Protein AF-H2Z5R1-F1 (afdb_monomer)

pLDDT: mean 71.29, std 16.5, range [39.94, 93.06]

Mean predicted aligned error: 12.19 Å

Foldseek 3Di:
DDFAAEAEAFQEPADPDGPDDDDPDDVVVVCVVVVLVSVQLRVLQCVQPVPDPHTHYWYWYWYDDPFKTKIKTAHPSPADDPVCVVCLQPQQAAPDDQPDDDPPPPDDPCVSSPSPDSRHHDNDFIWMWMWGHDPPPGIDIDIDTD

Nearest PDB structures (foldseek):
  6lin-assembly1_B  TM=9.282E-01  e=5.304E-10  Homo sapiens
  5j71-assembly1_A-2  TM=9.594E-01  e=1.641E-08  Homo sapiens
  2e0a-assembly1_A  TM=9.037E-01  e=3.570E-09  Homo sapiens
  2zkj-assembly2_B-2  TM=9.112E-01  e=4.054E-09  Homo sapiens
  2zkj-assembly2_A  TM=6.636E-01  e=7.767E-10  Homo sapiens

InterPro domains:
  IPR036890 Histidine kinase/HSP90-like ATPase superfamily [G3DSA:3.30.565.10] (2-131)
  IPR036890 Histidine kinase/HSP90-like ATPase superfamily [SSF55874] (16-83)
  IPR039028 PDK/BCKDK protein kinase [PTHR11947] (3-117)

Radius of gyration: 17.59 Å; Cα contacts (8 Å, |Δi|>4): 242; chains: 1; bounding box: 32×41×51 Å

Structure (mmCIF, N/CA/C/O backbone):
data_AF-H2Z5R1-F1
#
_entry.id   AF-H2Z5R1-F1
#
loop_
_atom_site.group_PDB
_atom_site.id
_atom_site.type_symbol
_atom_site.label_atom_id
_atom_site.label_alt_id
_atom_site.label_comp_id
_atom_site.label_asym_id
_atom_site.label_entity_id
_atom_site.label_seq_id
_atom_site.pdbx_PDB_ins_code
_atom_site.Cartn_x
_atom_site.Cartn_y
_atom_site.Cartn_z
_atom_site.occupancy
_atom_site.B_iso_or_equiv
_atom_site.auth_seq_id
_atom_site.auth_comp_id
_atom_site.auth_asym_id
_atom_site.auth_atom_id
_atom_site.pdbx_PDB_model_num
ATOM 1 N N . MET A 1 1 ? -5.806 -7.615 -22.532 1.00 55.09 1 MET A N 1
ATOM 2 C CA . MET A 1 1 ? -5.118 -7.590 -21.228 1.00 55.09 1 MET A CA 1
ATOM 3 C C . MET A 1 1 ? -6.166 -7.397 -20.152 1.00 55.09 1 MET A C 1
ATOM 5 O O . MET A 1 1 ? -6.978 -6.489 -20.288 1.00 55.09 1 MET A O 1
ATOM 9 N N . GLY A 1 2 ? -6.234 -8.311 -19.184 1.00 71.00 2 GLY A N 1
ATOM 10 C CA . GLY A 1 2 ? -7.108 -8.168 -18.016 1.00 71.00 2 GLY A CA 1
ATOM 11 C C . GLY A 1 2 ? -6.494 -7.217 -16.986 1.00 71.00 2 GLY A C 1
ATOM 12 O O . GLY A 1 2 ? -5.308 -6.915 -17.065 1.00 71.00 2 GLY A O 1
ATOM 13 N N . ALA A 1 3 ? -7.296 -6.733 -16.039 1.00 80.12 3 ALA A N 1
ATOM 14 C CA . ALA A 1 3 ? -6.779 -6.037 -14.860 1.00 80.12 3 ALA A CA 1
ATOM 15 C C . ALA A 1 3 ? -6.135 -7.052 -13.890 1.00 80.12 3 ALA A C 1
ATOM 17 O O . ALA A 1 3 ? -6.581 -8.203 -13.862 1.00 80.12 3 ALA A O 1
ATOM 18 N N . PRO A 1 4 ? -5.126 -6.658 -13.089 1.00 86.38 4 PRO A N 1
ATOM 19 C CA . PRO A 1 4 ? -4.545 -7.548 -12.088 1.00 86.38 4 PRO A CA 1
ATOM 20 C C . PRO A 1 4 ? -5.594 -7.933 -11.040 1.00 86.38 4 PRO A C 1
ATOM 22 O O . PRO A 1 4 ? -6.407 -7.107 -10.613 1.00 86.38 4 PRO A O 1
ATOM 25 N N . GLU A 1 5 ? -5.574 -9.194 -10.612 1.00 90.81 5 GLU A N 1
ATOM 26 C CA . GLU A 1 5 ? -6.454 -9.660 -9.541 1.00 90.81 5 GLU A CA 1
ATOM 27 C C . GLU A 1 5 ? -6.097 -8.998 -8.202 1.00 90.81 5 GLU A C 1
ATOM 29 O O . GLU A 1 5 ? -4.940 -8.660 -7.943 1.00 90.81 5 GLU A O 1
ATOM 34 N N . VAL A 1 6 ? -7.090 -8.849 -7.323 1.00 91.56 6 VAL A N 1
ATOM 35 C CA . VAL A 1 6 ? -6.912 -8.266 -5.987 1.00 91.56 6 VAL A CA 1
ATOM 36 C C . VAL A 1 6 ? -7.098 -9.346 -4.927 1.00 91.56 6 VAL A C 1
ATOM 38 O O . VAL A 1 6 ? -8.115 -10.035 -4.905 1.00 91.56 6 VAL A O 1
ATOM 41 N N . ASN A 1 7 ? -6.124 -9.471 -4.029 1.00 93.06 7 ASN A N 1
ATOM 42 C CA . ASN A 1 7 ? -6.175 -10.363 -2.878 1.00 93.06 7 ASN A CA 1
ATOM 43 C C . ASN A 1 7 ? -6.324 -9.542 -1.593 1.00 93.06 7 ASN A C 1
ATOM 45 O O . ASN A 1 7 ? -5.520 -8.646 -1.340 1.00 93.06 7 ASN A O 1
ATOM 49 N N . VAL A 1 8 ? -7.345 -9.837 -0.788 1.00 91.94 8 VAL A N 1
ATOM 50 C CA . VAL A 1 8 ? -7.658 -9.079 0.429 1.00 91.94 8 VAL A CA 1
ATOM 51 C C . VAL A 1 8 ? -7.420 -9.943 1.661 1.00 91.94 8 VAL A C 1
ATOM 53 O O . VAL A 1 8 ? -8.033 -10.991 1.844 1.00 91.94 8 VAL A O 1
ATOM 56 N N . HIS A 1 9 ? -6.553 -9.451 2.535 1.00 91.06 9 HIS A N 1
ATOM 57 C CA . HIS A 1 9 ? -6.235 -10.014 3.834 1.00 91.06 9 HIS A CA 1
ATOM 58 C C . HIS A 1 9 ? -6.817 -9.113 4.919 1.00 91.06 9 HIS A C 1
ATOM 60 O O . HIS A 1 9 ? -6.510 -7.923 4.977 1.00 91.06 9 HIS A O 1
ATOM 66 N N . VAL A 1 10 ? -7.644 -9.674 5.794 1.00 90.75 10 VAL A N 1
ATOM 67 C CA . VAL A 1 10 ? -8.255 -8.943 6.908 1.00 90.75 10 VAL A CA 1
ATOM 68 C C . VAL A 1 10 ? -7.700 -9.495 8.213 1.00 90.75 10 VAL A C 1
ATOM 70 O O . VAL A 1 10 ? -7.608 -10.709 8.378 1.00 90.75 10 VAL A O 1
ATOM 73 N N . HIS A 1 11 ? -7.291 -8.604 9.112 1.00 88.31 11 HIS A N 1
ATOM 74 C CA . HIS A 1 11 ? -6.766 -8.957 10.424 1.00 88.31 11 HIS A CA 1
ATOM 75 C C . HIS A 1 11 ? -7.327 -8.014 11.490 1.00 88.31 11 HIS A C 1
ATOM 77 O O . HIS A 1 11 ? -6.898 -6.866 11.624 1.00 88.31 11 HIS A O 1
ATOM 83 N N . ASN A 1 12 ? -8.298 -8.493 12.261 1.00 85.19 12 ASN A N 1
ATOM 84 C CA . ASN A 1 12 ? -8.861 -7.749 13.381 1.00 85.19 12 ASN A CA 1
ATOM 85 C C . ASN A 1 12 ? -8.207 -8.218 14.687 1.00 85.19 12 ASN A C 1
ATOM 87 O O . ASN A 1 12 ? -8.311 -9.385 15.045 1.00 85.19 12 ASN A O 1
ATOM 91 N N . VAL A 1 13 ? -7.496 -7.313 15.360 1.00 81.38 13 VAL A N 1
ATOM 92 C CA . VAL A 1 13 ? -6.837 -7.565 16.653 1.00 81.38 13 VAL A CA 1
ATOM 93 C C . VAL A 1 13 ? -7.752 -7.183 17.817 1.00 81.38 13 VAL A C 1
ATOM 95 O O . VAL A 1 13 ? -7.692 -7.805 18.871 1.00 81.38 13 VAL A O 1
ATOM 98 N N . SER A 1 14 ? -8.587 -6.160 17.623 1.00 72.38 14 SER A N 1
ATOM 99 C CA . SER A 1 14 ? -9.423 -5.569 18.676 1.00 72.38 14 SER A CA 1
ATOM 100 C C . SER A 1 14 ? -10.697 -6.363 18.974 1.00 72.38 14 SER A C 1
ATOM 102 O O . SER A 1 14 ? -11.130 -6.434 20.121 1.00 72.38 14 SER A O 1
ATOM 104 N N . ASP A 1 15 ? -11.304 -6.971 17.951 1.00 67.75 15 ASP A N 1
ATOM 105 C CA . ASP A 1 15 ? -12.501 -7.794 18.106 1.00 67.75 15 ASP A CA 1
ATOM 106 C C . ASP A 1 15 ? -12.123 -9.261 17.872 1.00 67.75 15 ASP A C 1
ATOM 108 O O . ASP A 1 15 ? -11.419 -9.570 16.915 1.00 67.75 15 ASP A O 1
ATOM 112 N N . ASN A 1 16 ? -12.670 -10.191 18.662 1.00 66.88 16 ASN A N 1
ATOM 113 C CA . ASN A 1 16 ? -12.537 -11.651 18.460 1.00 66.88 16 ASN A CA 1
ATOM 114 C C . ASN A 1 16 ? -13.144 -12.162 17.127 1.00 66.88 16 ASN A C 1
ATOM 116 O O . ASN A 1 16 ? -13.343 -13.364 16.948 1.00 66.88 16 ASN A O 1
ATOM 120 N N . ASN A 1 17 ? -13.498 -11.265 16.204 1.00 69.38 17 ASN A N 1
ATOM 121 C CA . ASN A 1 17 ? -14.020 -11.581 14.888 1.00 69.38 17 ASN A CA 1
ATOM 122 C C . ASN A 1 17 ? -12.973 -11.231 13.825 1.00 69.38 17 ASN A C 1
ATOM 124 O O . ASN A 1 17 ? -12.862 -10.090 13.385 1.00 69.38 17 ASN A O 1
ATOM 128 N N . GLU A 1 18 ? -12.218 -12.239 13.397 1.00 67.69 18 GLU A N 1
ATOM 129 C CA . GLU A 1 18 ? -11.094 -12.081 12.468 1.00 67.69 18 GLU A CA 1
ATOM 130 C C . GLU A 1 18 ? -11.513 -11.627 11.058 1.00 67.69 18 GLU A C 1
ATOM 132 O O . GLU A 1 18 ? -10.684 -11.124 10.301 1.00 67.69 18 GLU A O 1
ATOM 137 N N . LYS A 1 19 ? -12.786 -11.808 10.676 1.00 72.12 19 LYS A N 1
ATOM 138 C CA . LYS A 1 19 ? -13.230 -11.700 9.274 1.00 72.12 19 LYS A CA 1
ATOM 139 C C . LYS A 1 19 ? -13.800 -10.343 8.876 1.00 72.12 19 LYS A C 1
ATOM 141 O O . LYS A 1 19 ? -13.932 -10.088 7.682 1.00 72.12 19 LYS A O 1
ATOM 146 N N . GLU A 1 20 ? -14.145 -9.487 9.833 1.00 79.44 20 GLU A N 1
ATOM 147 C CA . GLU A 1 20 ? -14.823 -8.223 9.546 1.00 79.44 20 GLU A CA 1
ATOM 148 C C . GLU A 1 20 ? -14.203 -7.065 10.329 1.00 79.44 20 GLU A C 1
ATOM 150 O O . GLU A 1 20 ? -13.914 -7.167 11.523 1.00 79.44 20 GLU A O 1
ATOM 155 N N . VAL A 1 21 ? -13.995 -5.947 9.631 1.00 84.38 21 VAL A N 1
ATOM 156 C CA . VAL A 1 21 ? -13.448 -4.708 10.183 1.00 84.38 21 VAL A CA 1
ATOM 157 C C . VAL A 1 21 ? -14.475 -3.606 9.974 1.00 84.38 21 VAL A C 1
ATOM 159 O O . VAL A 1 21 ? -14.772 -3.224 8.846 1.00 84.38 21 VAL A O 1
ATOM 162 N N . SER A 1 22 ? -15.000 -3.085 11.082 1.00 82.94 22 SER A N 1
ATOM 163 C 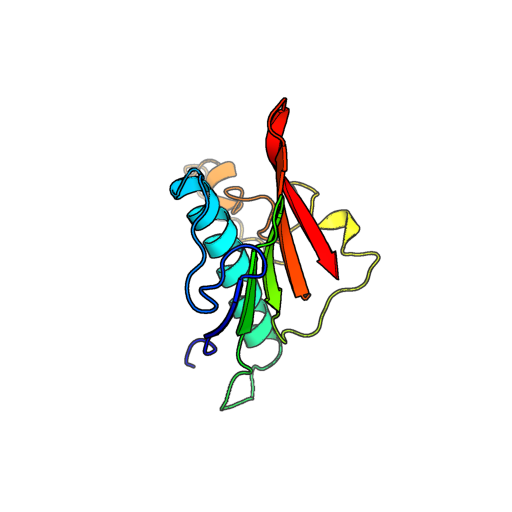CA . SER A 1 22 ? -15.895 -1.930 11.098 1.00 82.94 22 SER A CA 1
ATOM 164 C C . SER A 1 22 ? -15.210 -0.748 11.772 1.00 82.94 22 SER A C 1
ATOM 166 O O . SER A 1 22 ? -14.621 -0.892 12.851 1.00 82.94 22 SER A O 1
ATOM 168 N N . ILE A 1 23 ?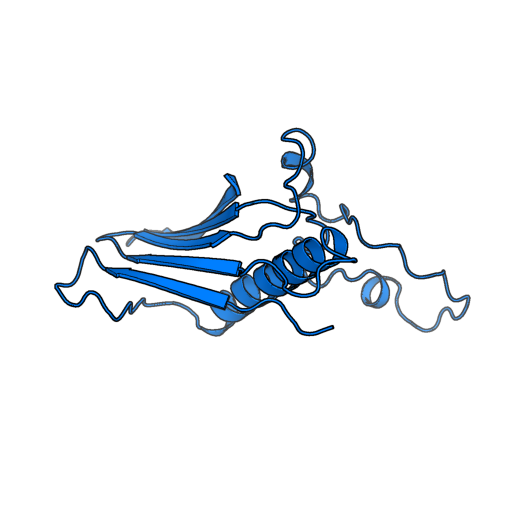 -15.288 0.411 11.114 1.00 82.31 23 ILE A N 1
ATOM 169 C CA . ILE A 1 23 ? -14.742 1.687 11.572 1.00 82.31 23 ILE A CA 1
ATOM 170 C C . ILE A 1 23 ? -15.766 2.807 11.371 1.00 82.31 23 ILE A C 1
ATOM 172 O O . ILE A 1 23 ? -16.523 2.810 10.401 1.00 82.31 23 ILE A O 1
ATOM 176 N N . ILE A 1 24 ? -15.767 3.790 12.271 1.00 85.25 24 ILE A N 1
ATOM 177 C CA . ILE A 1 24 ? -16.575 5.004 12.114 1.00 85.25 24 ILE A CA 1
ATOM 178 C C . ILE A 1 24 ? -15.795 5.959 11.212 1.00 85.25 24 ILE A C 1
ATOM 180 O O . ILE A 1 24 ? -14.813 6.558 11.638 1.00 85.25 24 ILE A O 1
ATOM 184 N N . TYR A 1 25 ? -16.205 6.096 9.956 1.00 85.06 25 TYR A N 1
ATOM 185 C CA . TYR A 1 25 ? -15.534 6.984 9.010 1.00 85.06 25 TYR A CA 1
ATOM 186 C C . TYR A 1 25 ? -16.502 7.495 7.945 1.00 85.06 25 TYR A C 1
ATOM 188 O O . TYR A 1 25 ? -17.568 6.918 7.744 1.00 85.06 25 TYR A O 1
ATOM 196 N N . VAL A 1 26 ? -16.133 8.572 7.248 1.00 87.62 26 VAL A N 1
ATOM 197 C CA . VAL A 1 26 ? -16.909 9.086 6.112 1.00 87.62 26 VAL A CA 1
ATOM 198 C C . VAL A 1 26 ? -16.668 8.174 4.901 1.00 87.62 26 VAL A C 1
ATOM 200 O O . VAL A 1 26 ? -15.562 8.197 4.350 1.00 87.62 26 VAL A O 1
ATOM 203 N N . PRO A 1 27 ? -17.666 7.399 4.426 1.00 87.75 27 PRO A N 1
ATOM 204 C CA . PRO A 1 27 ? -17.435 6.384 3.392 1.00 87.75 27 PRO A CA 1
ATOM 205 C C . PRO A 1 27 ? -16.906 6.971 2.079 1.00 87.75 27 PRO A C 1
ATOM 207 O O . PRO A 1 27 ? -16.044 6.380 1.434 1.00 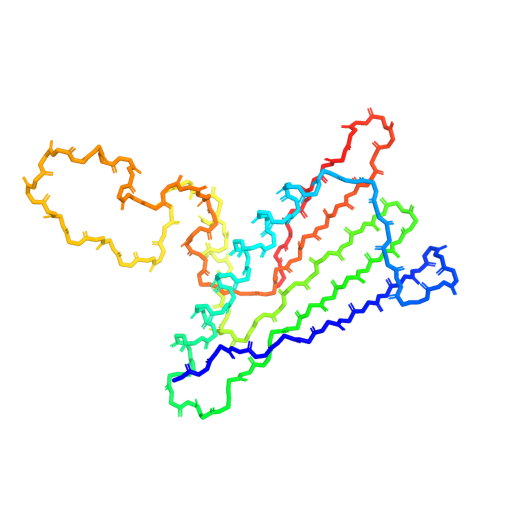87.75 27 PRO A O 1
ATOM 210 N N . SER A 1 28 ? -17.369 8.174 1.717 1.00 86.19 28 SER A N 1
ATOM 211 C CA . SER A 1 28 ? -16.942 8.866 0.495 1.00 86.19 28 SER A CA 1
ATOM 212 C C . SER A 1 28 ? -15.444 9.176 0.479 1.00 86.19 28 SER A C 1
ATOM 214 O O . SER A 1 28 ? -14.813 9.064 -0.569 1.00 86.19 28 SER A O 1
ATOM 216 N N . HIS A 1 29 ? -14.866 9.564 1.621 1.00 86.12 29 HIS A N 1
ATOM 217 C CA . HIS A 1 29 ? -13.443 9.903 1.703 1.00 86.12 29 HIS A CA 1
ATOM 218 C C . HIS A 1 29 ? -12.583 8.650 1.544 1.00 86.12 29 HIS A C 1
ATOM 220 O O . HIS A 1 29 ? -11.640 8.642 0.757 1.00 86.12 29 HIS A O 1
ATOM 226 N N . LEU A 1 30 ? -12.952 7.572 2.241 1.00 86.19 30 LEU A N 1
ATOM 227 C CA . LEU A 1 30 ? -12.235 6.303 2.160 1.00 86.19 30 LEU A CA 1
ATOM 228 C C . LEU A 1 30 ? -12.283 5.729 0.744 1.00 86.19 30 LEU A C 1
ATOM 230 O O . LEU A 1 30 ? -11.254 5.320 0.212 1.00 86.19 30 LEU A O 1
ATOM 234 N N . HIS A 1 31 ? -13.462 5.752 0.119 1.00 86.12 31 HIS A N 1
ATOM 235 C CA . HIS A 1 31 ? -13.628 5.289 -1.251 1.00 86.12 31 HIS A CA 1
ATOM 236 C C . HIS A 1 31 ? -12.727 6.060 -2.218 1.00 86.12 31 HIS A C 1
ATOM 238 O O . HIS A 1 31 ? -12.040 5.438 -3.020 1.00 86.12 31 HIS A O 1
ATOM 244 N N . HIS A 1 32 ? -12.687 7.393 -2.127 1.00 84.56 32 HIS A N 1
ATOM 245 C CA . HIS A 1 32 ? -11.853 8.204 -3.012 1.00 84.56 32 HIS A CA 1
ATOM 246 C C . HIS A 1 32 ? -10.360 7.891 -2.838 1.00 84.56 32 HIS A C 1
ATOM 248 O O . HIS A 1 32 ? -9.674 7.636 -3.824 1.00 84.56 32 HIS A O 1
ATOM 254 N N . ILE A 1 33 ? -9.873 7.808 -1.595 1.00 85.75 33 ILE A N 1
ATOM 255 C CA . ILE A 1 33 ? -8.471 7.467 -1.306 1.00 85.75 33 ILE A CA 1
ATOM 256 C C . ILE A 1 33 ? -8.124 6.082 -1.867 1.00 85.75 33 ILE A C 1
ATOM 258 O O . ILE A 1 33 ? -7.140 5.935 -2.589 1.00 85.75 33 ILE A O 1
ATOM 262 N N . CYS A 1 34 ? -8.935 5.063 -1.569 1.00 88.19 34 CYS A N 1
ATOM 263 C CA . CYS A 1 34 ? -8.692 3.708 -2.056 1.00 88.19 34 CYS A CA 1
ATOM 264 C C . CYS A 1 34 ? -8.752 3.636 -3.585 1.00 88.19 34 CYS A C 1
ATOM 266 O O . CYS A 1 34 ? -7.897 3.001 -4.194 1.00 88.19 34 CYS A O 1
ATOM 268 N N . PHE A 1 35 ? -9.723 4.300 -4.210 1.00 87.25 35 PHE A N 1
ATOM 269 C CA . PHE A 1 35 ? -9.890 4.305 -5.660 1.00 87.25 35 PHE A CA 1
ATOM 270 C C . PHE A 1 35 ? -8.673 4.894 -6.381 1.00 87.25 35 PHE A C 1
ATOM 272 O O . PHE A 1 35 ? -8.161 4.284 -7.320 1.00 87.25 35 PHE A O 1
ATOM 279 N N . GLU A 1 36 ? -8.163 6.036 -5.915 1.00 84.69 36 GLU A N 1
ATOM 280 C CA . GLU A 1 36 ? -6.963 6.653 -6.486 1.00 84.69 36 GLU A CA 1
ATOM 281 C C . GLU A 1 36 ? -5.724 5.760 -6.319 1.00 84.69 36 GLU A C 1
ATOM 283 O O . GLU A 1 36 ? -4.978 5.547 -7.277 1.00 84.69 36 GLU A O 1
ATOM 288 N N . LEU A 1 37 ? -5.541 5.155 -5.139 1.00 86.06 37 LEU A N 1
ATOM 289 C CA . LEU A 1 37 ? -4.429 4.231 -4.896 1.00 86.06 37 LEU A CA 1
ATOM 290 C C . LEU A 1 37 ? -4.511 2.976 -5.776 1.00 86.06 37 LEU A C 1
ATOM 292 O O . LEU A 1 37 ? -3.493 2.556 -6.324 1.00 86.06 37 LEU A O 1
ATOM 296 N N . PHE A 1 38 ? -5.703 2.400 -5.970 1.00 89.81 38 PHE A N 1
ATOM 297 C CA . PHE A 1 38 ? -5.877 1.239 -6.846 1.00 89.81 38 PHE A CA 1
ATOM 298 C C . PHE A 1 38 ? -5.604 1.566 -8.313 1.00 89.81 38 PHE A C 1
ATOM 300 O O . PHE A 1 38 ? -4.927 0.783 -8.976 1.00 89.81 38 PHE A O 1
ATOM 307 N N . LYS A 1 39 ? -6.062 2.720 -8.823 1.00 86.81 39 LYS A N 1
ATOM 308 C CA . LYS A 1 39 ? -5.736 3.150 -10.195 1.00 86.81 39 LYS A CA 1
ATOM 309 C C . LYS A 1 39 ? -4.226 3.212 -10.412 1.00 86.81 39 LYS A C 1
ATOM 311 O O . LYS A 1 39 ? -3.729 2.694 -11.411 1.00 86.81 39 LYS A O 1
ATOM 316 N N . ASN A 1 40 ? -3.506 3.809 -9.464 1.00 84.25 40 ASN A N 1
ATOM 317 C CA . ASN A 1 40 ? -2.054 3.928 -9.528 1.00 84.25 40 ASN A CA 1
ATOM 318 C C . ASN A 1 40 ? -1.366 2.560 -9.471 1.00 84.25 40 ASN A C 1
ATOM 320 O O . ASN A 1 40 ? -0.551 2.255 -10.338 1.00 84.25 40 ASN A O 1
ATOM 324 N N . ALA A 1 41 ? -1.741 1.715 -8.507 1.00 86.50 41 ALA A N 1
ATOM 325 C CA . ALA A 1 41 ? -1.210 0.362 -8.340 1.00 86.50 41 ALA A CA 1
ATOM 326 C C . ALA A 1 41 ? -1.408 -0.510 -9.594 1.00 86.50 41 ALA A C 1
ATOM 328 O O . ALA A 1 41 ? -0.479 -1.177 -10.056 1.00 86.50 41 ALA A O 1
ATOM 329 N N . MET A 1 42 ? -2.610 -0.481 -10.179 1.00 88.19 42 MET A N 1
ATOM 330 C CA . MET A 1 42 ? -2.928 -1.229 -11.398 1.00 88.19 42 MET A CA 1
ATOM 331 C C . MET A 1 42 ? -2.121 -0.724 -12.588 1.00 88.19 42 MET A C 1
ATOM 333 O O . MET A 1 42 ? -1.509 -1.526 -13.291 1.00 88.19 42 MET A O 1
ATOM 337 N N . ARG A 1 43 ? -2.089 0.598 -12.799 1.00 85.88 43 ARG A N 1
ATOM 338 C CA . ARG A 1 43 ? -1.317 1.214 -13.884 1.00 85.88 43 ARG A CA 1
ATOM 339 C C . ARG A 1 43 ? 0.148 0.806 -13.802 1.00 85.88 43 ARG A C 1
ATOM 341 O O . ARG A 1 43 ? 0.705 0.337 -14.786 1.00 85.88 43 ARG A O 1
ATOM 348 N N . ALA A 1 44 ? 0.740 0.936 -12.622 1.00 83.75 44 ALA A N 1
ATOM 349 C CA . ALA A 1 44 ? 2.153 0.678 -12.432 1.00 83.75 44 ALA A CA 1
ATOM 350 C C . ALA A 1 44 ? 2.496 -0.820 -12.561 1.00 83.75 44 ALA A C 1
ATOM 352 O O . ALA A 1 44 ? 3.535 -1.176 -13.106 1.00 83.75 44 ALA A O 1
ATOM 353 N N . THR A 1 45 ? 1.587 -1.710 -12.150 1.00 87.00 45 THR A N 1
ATOM 354 C CA . THR A 1 45 ? 1.734 -3.156 -12.378 1.00 87.00 45 THR A CA 1
ATOM 355 C C . THR A 1 45 ? 1.709 -3.507 -13.868 1.00 87.00 45 THR A C 1
ATOM 357 O O . THR A 1 45 ? 2.559 -4.272 -14.322 1.00 87.00 45 THR A O 1
ATOM 360 N N . MET A 1 46 ? 0.768 -2.934 -14.626 1.00 86.50 46 MET A N 1
ATOM 361 C CA . MET A 1 46 ? 0.621 -3.186 -16.065 1.00 86.50 46 MET A CA 1
ATOM 362 C C . MET A 1 46 ? 1.762 -2.590 -16.896 1.00 86.50 46 MET A C 1
ATOM 364 O O . MET A 1 46 ? 2.199 -3.215 -17.855 1.00 86.50 46 MET A O 1
ATOM 368 N N . GLU A 1 47 ? 2.252 -1.396 -16.546 1.00 86.00 47 GLU A N 1
ATOM 369 C CA . GLU A 1 47 ? 3.378 -0.761 -17.248 1.00 86.00 47 GLU A CA 1
ATOM 370 C C . GLU A 1 47 ? 4.685 -1.555 -17.077 1.00 86.00 47 GLU A C 1
ATOM 372 O O . GLU A 1 47 ? 5.509 -1.582 -17.989 1.00 86.00 47 GLU A O 1
ATOM 377 N N . THR A 1 48 ? 4.859 -2.229 -15.938 1.00 85.38 48 THR A N 1
ATOM 378 C CA . THR A 1 48 ? 6.078 -2.991 -15.623 1.00 85.38 48 THR A CA 1
ATOM 379 C C . THR A 1 48 ? 6.054 -4.429 -16.129 1.00 85.38 48 THR A C 1
ATOM 381 O O . THR A 1 48 ? 7.116 -4.988 -16.395 1.00 85.38 48 THR A O 1
ATOM 384 N N . HIS A 1 49 ? 4.868 -5.010 -16.325 1.00 85.50 49 HIS A N 1
ATOM 385 C CA . HIS A 1 49 ? 4.698 -6.372 -16.844 1.00 85.50 49 HIS A CA 1
ATOM 386 C C . HIS A 1 49 ? 3.928 -6.361 -18.178 1.00 85.50 49 HIS A C 1
ATOM 388 O O . HIS A 1 49 ? 2.825 -6.905 -18.252 1.00 85.50 49 HIS A O 1
ATOM 394 N N . PRO A 1 50 ? 4.461 -5.723 -19.242 1.00 81.19 50 PRO A N 1
ATOM 395 C CA . PRO A 1 50 ? 3.756 -5.605 -20.519 1.00 81.19 50 PRO A CA 1
ATOM 396 C C . PRO A 1 50 ? 3.666 -6.934 -21.283 1.00 81.19 50 PRO A C 1
ATOM 398 O O . PRO A 1 50 ? 2.729 -7.128 -22.053 1.00 81.19 50 PRO A O 1
ATOM 401 N N . ASP A 1 51 ? 4.621 -7.841 -21.070 1.00 82.75 51 ASP A N 1
ATOM 402 C CA . ASP A 1 51 ? 4.731 -9.108 -21.805 1.00 82.75 51 ASP A CA 1
ATOM 403 C C . ASP A 1 51 ? 4.206 -10.317 -21.010 1.00 82.75 51 ASP A C 1
ATOM 405 O O . ASP A 1 51 ? 4.119 -11.424 -21.548 1.00 82.75 51 ASP A O 1
ATOM 409 N N . ASP A 1 52 ? 3.827 -10.118 -19.744 1.00 81.00 52 ASP A N 1
ATOM 410 C CA . ASP A 1 52 ? 3.324 -11.198 -18.901 1.00 81.00 52 ASP A CA 1
ATOM 411 C C . ASP A 1 52 ? 1.856 -11.497 -19.212 1.00 81.00 52 ASP A C 1
ATOM 413 O O . ASP A 1 52 ? 0.994 -10.617 -19.266 1.00 81.00 52 ASP A O 1
ATOM 417 N N . ILE A 1 53 ? 1.565 -12.784 -19.392 1.00 79.31 53 ILE A N 1
ATOM 418 C CA . ILE A 1 53 ? 0.203 -13.282 -19.618 1.00 79.31 53 ILE A CA 1
ATOM 419 C C . ILE A 1 53 ? -0.609 -13.211 -18.316 1.00 79.31 53 ILE A C 1
ATOM 421 O O . ILE A 1 53 ? -1.789 -12.855 -18.348 1.00 79.31 53 ILE A O 1
ATOM 425 N N . ASP A 1 54 ? 0.044 -13.495 -17.186 1.00 84.31 54 ASP A N 1
ATOM 426 C CA . ASP A 1 54 ? -0.536 -13.458 -15.846 1.00 84.31 54 ASP A CA 1
ATOM 427 C C . ASP A 1 54 ? 0.067 -12.300 -15.047 1.00 84.31 54 ASP A C 1
ATOM 429 O O . ASP A 1 54 ? 1.219 -12.348 -14.617 1.00 84.31 54 ASP A O 1
ATOM 433 N N . LEU A 1 55 ? -0.729 -11.253 -14.827 1.00 87.06 55 LEU A N 1
ATOM 434 C CA . LEU A 1 55 ? -0.301 -10.098 -14.041 1.00 87.06 55 LEU A CA 1
ATOM 435 C C . LEU A 1 55 ? -0.187 -10.456 -12.550 1.00 87.06 55 LEU A C 1
ATOM 437 O O . LEU A 1 55 ? -1.063 -11.145 -12.009 1.00 87.06 55 LEU A O 1
ATOM 441 N N . PRO A 1 56 ? 0.832 -9.939 -11.840 1.00 89.44 56 PRO A N 1
ATOM 442 C CA . PRO A 1 56 ? 0.949 -10.150 -10.406 1.00 89.44 56 PRO A CA 1
ATOM 443 C C . PRO A 1 56 ? -0.224 -9.496 -9.666 1.00 89.44 56 PRO A C 1
ATOM 445 O O . PRO A 1 56 ? -0.671 -8.393 -9.991 1.00 89.44 56 PRO A O 1
ATOM 448 N N . LYS A 1 57 ? -0.733 -10.198 -8.650 1.00 91.38 57 LYS A N 1
ATOM 449 C CA . LYS A 1 57 ? -1.903 -9.759 -7.881 1.00 91.38 57 LYS A CA 1
ATOM 450 C C . LYS A 1 57 ? -1.556 -8.586 -6.970 1.00 91.38 57 LYS A C 1
ATOM 452 O O . LYS A 1 57 ? -0.500 -8.575 -6.337 1.00 91.38 57 LYS A O 1
ATOM 457 N N . ILE A 1 58 ? -2.490 -7.650 -6.835 1.00 91.44 58 ILE A N 1
ATOM 458 C CA . ILE A 1 58 ? -2.399 -6.563 -5.859 1.00 91.44 58 ILE A CA 1
ATOM 459 C C . ILE A 1 58 ? -2.863 -7.103 -4.510 1.00 91.44 58 ILE A C 1
ATOM 461 O O . ILE A 1 58 ? -3.983 -7.598 -4.378 1.00 91.44 58 ILE A O 1
ATOM 465 N N . ASN A 1 59 ? -2.009 -6.999 -3.498 1.00 92.31 59 ASN A N 1
ATOM 466 C CA . ASN A 1 59 ? -2.311 -7.487 -2.159 1.00 92.31 59 ASN A CA 1
ATOM 467 C C . ASN A 1 59 ? -2.771 -6.333 -1.273 1.00 92.31 59 ASN A C 1
ATOM 469 O O . ASN A 1 59 ? -2.123 -5.290 -1.203 1.00 92.31 59 ASN A O 1
ATOM 473 N N . VAL A 1 60 ? -3.880 -6.527 -0.570 1.00 92.75 60 VAL A N 1
ATOM 474 C CA . VAL A 1 60 ? -4.474 -5.536 0.324 1.00 92.75 60 VAL A CA 1
ATOM 475 C C . VAL A 1 60 ? -4.530 -6.129 1.720 1.00 92.75 60 VAL A C 1
ATOM 477 O O . VAL A 1 60 ? -5.068 -7.215 1.896 1.00 92.75 60 VAL A O 1
ATOM 480 N N . TRP A 1 61 ? -4.009 -5.427 2.721 1.00 91.31 61 TRP A N 1
ATOM 481 C CA . TRP A 1 61 ? -4.118 -5.816 4.123 1.00 91.31 61 TRP A CA 1
ATOM 482 C C . TRP A 1 61 ? -4.908 -4.766 4.876 1.00 91.31 61 TRP A C 1
ATOM 484 O O . TRP A 1 61 ? -4.531 -3.596 4.888 1.00 91.31 61 TRP A O 1
ATOM 494 N N . ILE A 1 62 ? -5.984 -5.197 5.514 1.00 91.44 62 ILE A N 1
ATOM 495 C CA . ILE A 1 62 ? -6.824 -4.366 6.364 1.00 91.44 62 ILE A CA 1
ATOM 496 C C . ILE A 1 62 ? -6.615 -4.854 7.788 1.00 91.44 62 ILE A C 1
ATOM 498 O O . ILE A 1 62 ? -7.064 -5.943 8.148 1.00 91.44 62 ILE A O 1
ATOM 502 N N . THR A 1 63 ? -5.922 -4.052 8.588 1.00 89.69 63 THR A N 1
ATOM 503 C CA . THR A 1 63 ? -5.622 -4.371 9.981 1.00 89.69 63 THR A CA 1
ATOM 504 C C . THR A 1 63 ? -6.325 -3.391 10.901 1.00 89.69 63 THR A C 1
ATOM 506 O O . THR A 1 63 ? -6.129 -2.183 10.778 1.00 89.69 63 THR A O 1
ATOM 509 N N . LYS A 1 64 ? -7.105 -3.903 11.853 1.00 87.75 64 LYS A N 1
ATOM 510 C CA . LYS A 1 64 ? -7.731 -3.104 12.913 1.00 87.75 64 LYS A CA 1
ATOM 511 C C . LYS A 1 64 ? -7.087 -3.439 14.254 1.00 87.75 64 LYS A C 1
ATOM 513 O O . LYS A 1 64 ? -7.100 -4.597 14.665 1.00 87.75 64 LYS A O 1
ATOM 518 N N . GLY A 1 65 ? -6.514 -2.437 14.908 1.00 85.69 65 GLY A N 1
ATOM 519 C CA . GLY A 1 65 ? -6.116 -2.472 16.313 1.00 85.69 65 GLY A CA 1
ATOM 520 C C . GLY A 1 65 ? -7.085 -1.673 17.183 1.00 85.69 65 GLY A C 1
ATOM 521 O O . GLY A 1 65 ? -8.106 -1.182 16.705 1.00 85.69 65 GLY A O 1
ATOM 522 N N . ASP A 1 66 ? -6.745 -1.509 18.460 1.00 82.56 66 ASP A N 1
ATOM 523 C CA . ASP A 1 66 ? -7.633 -0.864 19.438 1.00 82.56 66 ASP A CA 1
ATOM 524 C C . ASP A 1 66 ? -7.875 0.624 19.146 1.00 82.56 66 ASP A C 1
ATOM 526 O O . ASP A 1 66 ? -8.976 1.134 19.352 1.00 82.56 66 ASP A O 1
ATOM 530 N N . SER A 1 67 ? -6.852 1.328 18.654 1.00 82.31 67 SER A N 1
ATOM 531 C CA . SER A 1 67 ? -6.917 2.761 18.335 1.00 82.31 67 SER A CA 1
ATOM 532 C C . SER A 1 67 ? -6.700 3.080 16.859 1.00 82.31 67 SER A C 1
ATOM 534 O O . SER A 1 67 ? -6.985 4.192 16.422 1.00 82.31 67 SER A O 1
ATOM 536 N N . ASP A 1 68 ? -6.176 2.135 16.081 1.00 84.00 68 ASP A N 1
ATOM 537 C CA . ASP A 1 68 ? -5.657 2.402 14.743 1.00 84.00 68 ASP A CA 1
ATOM 538 C C . ASP A 1 68 ? -6.248 1.403 13.740 1.00 84.00 68 ASP A C 1
ATOM 540 O O . ASP A 1 68 ? -6.396 0.217 14.029 1.00 84.00 68 ASP A O 1
ATOM 544 N N . CYS A 1 69 ? -6.563 1.876 12.536 1.00 86.50 69 CYS A N 1
ATOM 545 C CA . CYS A 1 69 ? -6.960 1.045 11.405 1.00 86.50 69 CYS A CA 1
ATOM 546 C C . CYS A 1 69 ? -6.026 1.322 10.227 1.00 86.50 69 CYS A C 1
ATOM 548 O O . CYS A 1 69 ? -5.976 2.439 9.715 1.00 86.50 69 CYS A O 1
ATOM 550 N N . SER A 1 70 ? -5.306 0.306 9.766 1.00 87.56 70 SER A N 1
ATOM 551 C CA . SER A 1 70 ? -4.353 0.417 8.662 1.00 87.56 70 SER A CA 1
ATOM 552 C C . SER A 1 70 ? -4.841 -0.352 7.443 1.00 87.56 70 SER A C 1
ATOM 554 O O . SER A 1 70 ? -5.215 -1.517 7.537 1.00 87.56 70 SER A O 1
ATOM 556 N N . ILE A 1 71 ? -4.795 0.298 6.284 1.00 89.88 71 ILE A N 1
ATOM 557 C CA . ILE A 1 71 ? -5.057 -0.285 4.972 1.00 89.88 71 ILE A CA 1
ATOM 558 C C . ILE A 1 71 ? -3.757 -0.209 4.181 1.00 89.88 71 ILE A C 1
ATOM 560 O O . ILE A 1 71 ? -3.308 0.868 3.794 1.00 89.88 71 ILE A O 1
ATOM 564 N N . LYS A 1 72 ? -3.141 -1.362 3.945 1.00 89.81 72 LYS A N 1
ATOM 565 C CA . LYS A 1 72 ? -1.939 -1.500 3.128 1.00 89.81 72 LYS A CA 1
ATOM 566 C C . LYS A 1 72 ? -2.311 -2.050 1.759 1.00 89.81 72 LYS A C 1
ATOM 568 O O . LYS A 1 72 ? -2.976 -3.071 1.700 1.00 89.81 72 LYS A O 1
ATOM 573 N N . ILE A 1 73 ? -1.861 -1.421 0.684 1.00 89.88 73 ILE A N 1
ATOM 574 C CA . ILE A 1 73 ? -2.018 -1.856 -0.704 1.00 89.88 73 ILE A CA 1
ATOM 575 C C . ILE A 1 73 ? -0.608 -2.055 -1.264 1.00 89.88 73 ILE A C 1
ATOM 577 O O . ILE A 1 73 ? 0.166 -1.108 -1.335 1.00 89.88 73 ILE A O 1
ATOM 581 N N . SER A 1 74 ? -0.249 -3.281 -1.629 1.00 89.94 74 SER A N 1
ATOM 582 C CA . SER A 1 74 ? 1.038 -3.614 -2.243 1.00 89.94 74 SER A CA 1
ATOM 583 C C . SER A 1 74 ? 0.812 -4.045 -3.678 1.00 89.94 74 SER A C 1
ATOM 585 O O . SER A 1 74 ? 0.095 -5.014 -3.943 1.00 89.94 74 SER A O 1
ATOM 587 N N . ASP A 1 75 ? 1.425 -3.299 -4.585 1.00 89.19 75 ASP A N 1
ATOM 588 C CA . ASP A 1 75 ? 1.529 -3.624 -5.996 1.00 89.19 75 ASP A CA 1
ATOM 589 C C . ASP A 1 75 ? 2.938 -4.126 -6.328 1.00 89.19 75 ASP A C 1
ATOM 591 O O . ASP A 1 75 ? 3.891 -3.912 -5.573 1.00 89.19 75 ASP A O 1
ATOM 595 N N . ALA A 1 76 ? 3.063 -4.817 -7.457 1.00 86.12 76 ALA A N 1
ATOM 596 C CA . ALA A 1 76 ? 4.333 -5.357 -7.918 1.00 86.12 76 ALA A CA 1
ATOM 597 C C . ALA A 1 76 ? 4.957 -4.513 -9.032 1.00 86.12 76 ALA A C 1
ATOM 599 O O . ALA A 1 76 ? 5.822 -5.007 -9.735 1.00 86.12 76 ALA A O 1
ATOM 600 N N . GLY A 1 77 ? 4.580 -3.251 -9.232 1.00 80.69 77 GLY A N 1
ATOM 601 C CA . GLY A 1 77 ? 4.998 -2.512 -10.421 1.00 80.69 77 GLY A CA 1
ATOM 602 C C . GLY A 1 77 ? 6.481 -2.085 -10.470 1.00 80.69 77 GLY A C 1
ATOM 603 O O . GLY A 1 77 ? 6.849 -1.313 -11.341 1.00 80.69 77 GLY A O 1
ATOM 604 N N . GLY A 1 78 ? 7.356 -2.495 -9.546 1.00 76.12 78 GLY A N 1
ATOM 605 C CA . GLY A 1 78 ? 8.807 -2.223 -9.638 1.00 76.12 78 GLY A CA 1
ATOM 606 C C . GLY A 1 78 ? 9.400 -1.173 -8.683 1.00 76.12 78 GLY A C 1
ATOM 607 O O . GLY A 1 78 ? 10.609 -0.964 -8.692 1.00 76.12 78 GLY A O 1
ATOM 608 N N . GLY A 1 79 ? 8.600 -0.564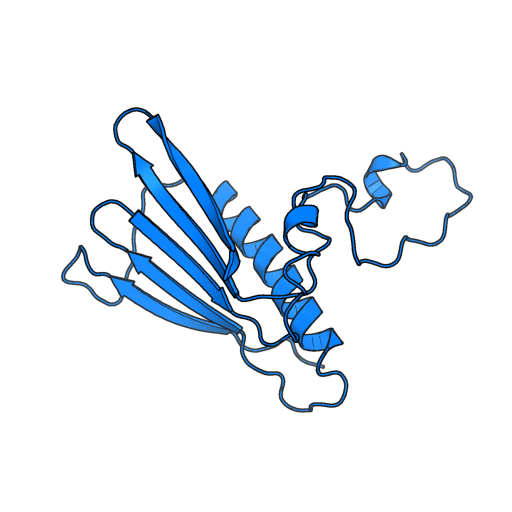 -7.805 1.00 74.50 79 GLY A N 1
ATOM 609 C CA . GLY A 1 79 ? 9.067 0.397 -6.784 1.00 74.50 79 GLY A CA 1
ATOM 610 C C . GLY A 1 79 ? 9.588 1.744 -7.322 1.00 74.50 79 GLY A C 1
ATOM 611 O O . GLY A 1 79 ? 9.804 1.935 -8.515 1.00 74.50 79 GLY A O 1
ATOM 612 N N . ALA A 1 80 ? 9.806 2.713 -6.431 1.00 69.94 80 ALA A N 1
ATOM 613 C CA . ALA A 1 80 ? 10.445 3.978 -6.790 1.00 69.94 80 ALA A CA 1
ATOM 614 C C . ALA A 1 80 ? 11.643 4.281 -5.906 1.00 69.94 80 ALA A C 1
ATOM 616 O O . ALA A 1 80 ? 11.748 3.829 -4.765 1.00 69.94 80 ALA A O 1
ATOM 617 N N . SER A 1 81 ? 12.555 5.097 -6.432 1.00 76.06 81 SER A N 1
ATOM 618 C CA . SER A 1 81 ? 13.700 5.540 -5.649 1.00 76.06 81 SER A CA 1
ATOM 619 C C . SER A 1 81 ? 13.240 6.407 -4.472 1.00 76.06 81 SER A C 1
ATOM 621 O O . SER A 1 81 ? 12.373 7.270 -4.621 1.00 76.06 81 SER A O 1
ATOM 623 N N . ARG A 1 82 ? 13.889 6.248 -3.315 1.00 72.69 82 ARG A N 1
ATOM 624 C CA . ARG A 1 82 ? 13.589 7.019 -2.096 1.00 72.69 82 ARG A CA 1
ATOM 625 C C . ARG A 1 82 ? 13.667 8.541 -2.295 1.00 72.69 82 ARG A C 1
ATOM 627 O O . ARG A 1 82 ? 13.003 9.289 -1.589 1.00 72.69 82 ARG A O 1
ATOM 634 N N . GLN A 1 83 ? 14.477 9.007 -3.247 1.00 73.31 83 GLN A N 1
ATOM 635 C CA . GLN A 1 83 ? 14.586 10.431 -3.593 1.00 73.31 83 GLN A CA 1
ATOM 636 C C . GLN A 1 83 ? 13.344 10.942 -4.336 1.00 73.31 83 GLN A C 1
ATOM 638 O O . GLN A 1 83 ? 12.975 12.107 -4.205 1.00 73.31 83 GLN A O 1
ATOM 643 N N . THR A 1 84 ? 12.698 10.067 -5.106 1.00 68.25 84 THR A N 1
ATOM 644 C CA . THR A 1 84 ? 11.459 10.354 -5.832 1.00 68.25 84 THR A CA 1
ATOM 645 C C . THR A 1 84 ? 10.258 10.389 -4.888 1.00 68.25 84 THR A C 1
ATOM 647 O O . THR A 1 84 ? 9.355 11.192 -5.095 1.00 68.25 84 THR A O 1
ATOM 650 N N . THR A 1 85 ? 10.283 9.598 -3.810 1.00 69.44 85 THR A N 1
ATOM 651 C CA . THR A 1 85 ? 9.207 9.514 -2.808 1.00 69.44 85 THR A CA 1
ATOM 652 C C . THR A 1 85 ? 8.856 10.862 -2.178 1.00 69.44 85 THR A C 1
ATOM 654 O O . THR A 1 85 ? 7.683 11.155 -1.970 1.00 69.44 85 THR A O 1
ATOM 657 N N . THR A 1 86 ? 9.841 11.729 -1.920 1.00 73.12 86 THR A N 1
ATOM 658 C CA . THR A 1 86 ? 9.586 13.071 -1.363 1.00 73.12 86 THR A CA 1
ATOM 659 C C . THR A 1 86 ? 8.747 13.941 -2.303 1.00 73.12 86 THR A C 1
ATOM 661 O O . THR A 1 86 ? 7.978 14.777 -1.837 1.00 73.12 86 THR A O 1
ATOM 664 N N . LYS A 1 87 ? 8.858 13.721 -3.620 1.00 70.00 87 LYS A N 1
ATOM 665 C CA . LYS A 1 87 ? 8.163 14.508 -4.647 1.00 70.00 87 LYS A CA 1
ATOM 666 C C . LYS A 1 87 ? 6.716 14.077 -4.861 1.00 70.00 87 LYS A C 1
ATOM 668 O O . LYS A 1 87 ? 5.956 14.806 -5.479 1.00 70.00 87 LYS A O 1
ATOM 673 N N . TRP A 1 88 ? 6.306 12.920 -4.345 1.00 71.06 88 TRP A N 1
ATOM 674 C CA . TRP A 1 88 ? 4.952 12.389 -4.540 1.00 71.06 88 TRP A CA 1
ATOM 675 C C . TRP A 1 88 ? 3.846 13.248 -3.939 1.00 71.06 88 TRP A C 1
ATOM 677 O O . TRP A 1 88 ? 2.704 13.154 -4.366 1.00 71.06 88 TRP A O 1
ATOM 687 N N . PHE A 1 89 ? 4.180 14.082 -2.958 1.00 69.75 89 PHE A N 1
ATOM 688 C CA . PHE A 1 89 ? 3.241 15.023 -2.357 1.00 69.75 89 PHE A CA 1
ATOM 689 C C . PHE A 1 89 ? 3.288 16.413 -3.006 1.00 69.75 89 PHE A C 1
ATOM 691 O O . PHE A 1 89 ? 2.559 17.311 -2.585 1.00 69.75 89 PHE A O 1
ATOM 698 N N . GLU A 1 90 ? 4.156 16.626 -4.001 1.00 70.50 90 GLU A N 1
ATOM 699 C CA . GLU A 1 90 ? 4.208 17.885 -4.736 1.00 70.50 90 GLU A CA 1
ATOM 700 C C . GLU A 1 90 ? 3.032 17.953 -5.712 1.00 70.50 90 GLU A C 1
ATOM 702 O O . GLU A 1 90 ? 2.872 17.099 -6.578 1.00 70.50 90 GLU A O 1
ATOM 707 N N . TYR A 1 91 ? 2.239 19.021 -5.614 1.00 53.81 91 TYR A N 1
ATOM 708 C CA . TYR A 1 91 ? 1.016 19.205 -6.404 1.00 53.81 91 TYR A CA 1
ATOM 709 C C . TYR A 1 91 ? 1.221 19.063 -7.925 1.00 53.81 91 TYR A C 1
ATOM 711 O O . TYR A 1 91 ? 0.336 18.593 -8.626 1.00 53.81 91 TYR A O 1
ATOM 719 N N . LEU A 1 92 ? 2.389 19.459 -8.446 1.00 68.50 92 LEU A N 1
ATOM 720 C CA . LEU A 1 92 ? 2.700 19.447 -9.884 1.00 68.50 92 LEU A CA 1
ATOM 721 C C . LEU A 1 92 ? 3.488 18.210 -10.344 1.00 68.50 92 LEU A C 1
ATOM 723 O O . LEU A 1 92 ? 3.860 18.126 -11.518 1.00 68.50 92 LEU A O 1
ATOM 727 N N . TYR A 1 93 ? 3.794 17.273 -9.448 1.00 56.84 93 TYR A N 1
ATOM 728 C CA . TYR A 1 93 ? 4.598 16.110 -9.796 1.00 56.84 93 TYR A CA 1
ATOM 729 C C . TYR A 1 93 ? 3.721 15.005 -10.401 1.00 56.84 93 TYR A C 1
ATOM 731 O O . TYR A 1 93 ? 2.914 14.383 -9.716 1.00 56.84 93 TYR A O 1
ATOM 739 N N . SER A 1 94 ? 3.895 14.738 -11.700 1.00 59.78 94 SER A N 1
ATOM 740 C CA . SER A 1 94 ? 3.247 13.619 -12.389 1.00 59.78 94 SER A CA 1
ATOM 741 C C . SER A 1 94 ? 4.209 12.881 -13.316 1.00 59.78 94 SER A C 1
ATOM 743 O O . SER A 1 94 ? 4.995 13.498 -14.036 1.00 59.78 94 SER A O 1
ATOM 745 N N . THR A 1 95 ? 4.130 11.551 -13.302 1.00 61.69 95 THR A N 1
ATOM 746 C CA . THR A 1 95 ? 4.806 10.643 -14.242 1.00 61.69 95 THR A CA 1
ATOM 747 C C . THR A 1 95 ? 3.943 10.326 -15.464 1.00 61.69 95 THR A C 1
ATOM 749 O O . THR A 1 95 ? 4.388 9.616 -16.364 1.00 61.69 95 THR A O 1
ATOM 752 N N . ALA A 1 96 ? 2.703 10.828 -15.523 1.00 59.84 96 ALA A N 1
ATOM 753 C CA . ALA A 1 96 ? 1.859 10.679 -16.700 1.00 59.84 96 ALA A CA 1
ATOM 754 C C . ALA A 1 96 ? 2.395 11.534 -17.866 1.00 59.84 96 ALA A C 1
ATOM 756 O O . ALA A 1 96 ? 2.833 12.671 -17.649 1.00 59.84 96 ALA A O 1
ATOM 757 N N . PRO A 1 97 ? 2.360 11.025 -19.112 1.00 53.00 97 PRO A N 1
ATOM 758 C CA . PRO A 1 97 ? 2.661 11.846 -20.275 1.00 53.00 97 PRO A CA 1
ATOM 759 C C . PRO A 1 97 ? 1.681 13.023 -20.322 1.00 53.00 97 PRO A C 1
ATOM 761 O O . PRO A 1 97 ? 0.469 12.838 -20.211 1.00 53.00 97 PRO A O 1
ATOM 764 N N . ARG A 1 98 ? 2.209 14.245 -20.462 1.00 53.97 98 ARG A N 1
ATOM 765 C CA . ARG A 1 98 ? 1.366 15.439 -20.610 1.00 53.97 98 ARG A CA 1
ATOM 766 C C . ARG A 1 98 ? 0.529 15.283 -21.882 1.00 53.97 98 ARG A C 1
ATOM 768 O O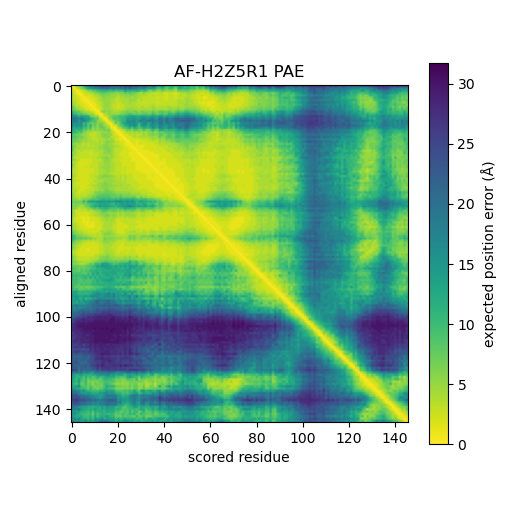 . ARG A 1 98 ? 1.110 14.897 -22.904 1.00 53.97 98 ARG A O 1
ATOM 775 N N . PRO A 1 99 ? -0.779 15.587 -21.853 1.00 50.09 99 PRO A N 1
ATOM 776 C CA . PRO A 1 99 ? -1.579 15.539 -23.063 1.00 50.09 99 PRO A CA 1
ATOM 777 C C . PRO A 1 99 ? -0.959 16.457 -24.130 1.00 50.09 99 PRO A C 1
ATOM 779 O O . PRO A 1 99 ? -0.391 17.509 -23.795 1.00 50.09 99 PRO A O 1
ATOM 782 N N . PRO A 1 100 ? -0.997 16.061 -25.415 1.00 49.03 100 PRO A N 1
ATOM 783 C CA . PRO A 1 100 ? -0.581 16.940 -26.492 1.00 49.03 100 PRO A CA 1
ATOM 784 C C . PRO A 1 100 ? -1.453 18.192 -26.436 1.00 49.03 100 PRO A C 1
ATOM 786 O O . PRO A 1 100 ? -2.677 18.113 -26.418 1.00 49.03 100 PRO A O 1
ATOM 789 N N . ARG A 1 101 ? -0.799 19.349 -26.369 1.00 48.00 101 ARG A N 1
ATOM 790 C CA . ARG A 1 101 ? -1.430 20.661 -26.236 1.00 48.00 101 ARG A CA 1
ATOM 791 C C . ARG A 1 101 ? -2.374 20.886 -27.425 1.00 48.00 101 ARG A C 1
ATOM 793 O O . ARG A 1 101 ? -1.912 21.247 -28.502 1.00 48.00 101 ARG A O 1
ATOM 800 N N . SER A 1 102 ? -3.673 20.648 -27.258 1.00 48.50 102 SER A N 1
ATOM 801 C CA . SER A 1 102 ? -4.664 21.007 -28.272 1.00 48.50 102 SER A CA 1
ATOM 802 C C . SER A 1 102 ? -4.770 22.531 -28.331 1.00 48.50 102 SER A C 1
ATOM 804 O O . SER A 1 102 ? -4.976 23.175 -27.303 1.00 48.50 102 SER A O 1
ATOM 806 N N . GLU A 1 103 ? -4.635 23.120 -29.520 1.00 53.44 103 GLU A N 1
ATOM 807 C CA . GLU A 1 103 ? -4.732 24.573 -29.758 1.00 53.44 103 GLU A CA 1
ATOM 808 C C . GLU A 1 103 ? -6.149 25.153 -29.539 1.00 53.44 103 GLU A C 1
ATOM 810 O O . GLU A 1 103 ? -6.365 26.355 -29.695 1.00 53.44 103 GLU A O 1
ATOM 815 N N . ASP A 1 104 ? -7.123 24.339 -29.125 1.00 47.03 104 ASP A N 1
ATOM 816 C CA . ASP A 1 104 ? -8.470 24.792 -28.790 1.00 47.03 104 ASP A CA 1
ATOM 817 C C . ASP A 1 104 ? -8.533 25.366 -27.364 1.00 47.03 104 ASP A C 1
ATOM 819 O O . ASP A 1 104 ? -8.825 24.686 -26.380 1.00 47.03 104 ASP A O 1
ATOM 823 N N . ALA A 1 105 ? -8.319 26.679 -27.270 1.00 46.81 105 ALA A N 1
ATOM 824 C CA . ALA A 1 105 ? -8.396 27.512 -26.065 1.00 46.81 105 ALA A CA 1
ATOM 825 C C . ALA A 1 105 ? -9.811 27.639 -25.438 1.00 46.81 105 ALA A C 1
ATOM 827 O O . ALA A 1 105 ? -10.147 28.669 -24.854 1.00 46.81 105 ALA A O 1
ATOM 828 N N . ARG A 1 106 ? -10.670 26.621 -25.580 1.00 45.81 106 ARG A N 1
ATOM 829 C CA . ARG A 1 106 ? -12.042 26.592 -25.035 1.00 45.81 106 ARG A CA 1
ATOM 830 C C . ARG A 1 106 ? -12.231 25.627 -23.868 1.00 45.81 106 ARG A C 1
ATOM 832 O O . ARG A 1 106 ? -13.275 25.676 -23.224 1.00 45.81 106 ARG A O 1
ATOM 839 N N . VAL A 1 107 ? -11.229 24.811 -23.555 1.00 45.09 107 VAL A N 1
ATOM 840 C CA . VAL A 1 107 ? -11.204 23.996 -22.336 1.00 45.09 107 VAL A CA 1
ATOM 841 C C . VAL A 1 107 ? -10.276 24.685 -21.345 1.00 45.09 107 VAL A C 1
ATOM 843 O O . VAL A 1 107 ? -9.143 25.033 -21.680 1.00 45.09 107 VAL A O 1
ATOM 846 N N . THR A 1 108 ? -10.770 24.971 -20.139 1.00 39.94 108 THR A N 1
ATOM 847 C CA . THR A 1 108 ? -9.937 25.615 -19.119 1.00 39.94 108 THR A CA 1
ATOM 848 C C . THR A 1 108 ? -8.702 24.750 -18.835 1.00 39.94 108 THR A C 1
ATOM 850 O O . THR A 1 108 ? -8.848 23.538 -18.670 1.00 39.94 108 THR A O 1
ATOM 853 N N . PRO A 1 109 ? -7.489 25.332 -18.740 1.00 43.94 109 PRO A N 1
ATOM 854 C CA . PRO A 1 109 ? -6.249 24.560 -18.609 1.00 43.94 109 PRO A CA 1
ATOM 855 C C . PRO A 1 109 ? -6.213 23.614 -17.400 1.00 43.94 109 PRO A C 1
ATOM 857 O O . PRO A 1 109 ? -5.437 22.667 -17.388 1.00 43.94 109 PRO A O 1
ATOM 860 N N . LEU A 1 110 ? -7.032 23.872 -16.373 1.00 44.62 110 LEU A N 1
ATOM 861 C CA . LEU A 1 110 ? -7.073 23.072 -15.149 1.00 44.62 110 LEU A CA 1
ATOM 862 C C . LEU A 1 110 ? -7.730 21.696 -15.327 1.00 44.62 110 LEU A C 1
ATOM 864 O O . LEU A 1 110 ? -7.330 20.766 -14.638 1.00 44.62 110 LEU A O 1
ATOM 868 N N . GLN A 1 111 ? -8.705 21.555 -16.230 1.00 42.03 111 GLN A N 1
ATOM 869 C CA . GLN A 1 111 ? -9.475 20.309 -16.386 1.00 42.03 111 GLN A CA 1
ATOM 870 C C . GLN A 1 111 ? -8.739 19.243 -17.211 1.00 42.03 111 GLN A C 1
ATOM 872 O O . GLN A 1 111 ? -9.055 18.064 -17.106 1.00 42.03 111 GLN A O 1
ATOM 877 N N . ASP A 1 112 ? -7.737 19.648 -17.996 1.00 45.62 112 ASP A N 1
ATOM 878 C CA . ASP A 1 112 ? -6.917 18.751 -18.826 1.00 45.62 112 ASP A CA 1
ATOM 879 C C . ASP A 1 112 ? -5.594 18.346 -18.140 1.00 45.62 112 ASP A C 1
ATOM 881 O O . ASP A 1 112 ? -4.879 17.457 -18.590 1.00 45.62 112 ASP A O 1
ATOM 885 N N . MET A 1 113 ? -5.252 18.964 -17.001 1.00 48.03 113 MET A N 1
ATOM 886 C CA . MET A 1 113 ? -4.019 18.652 -16.261 1.00 48.03 113 MET A CA 1
ATOM 887 C C . MET A 1 113 ? -4.134 17.445 -15.315 1.00 48.03 113 MET A C 1
ATOM 889 O O . MET A 1 113 ? -3.158 17.132 -14.636 1.00 48.03 113 MET A O 1
ATOM 893 N N . GLY A 1 114 ? -5.283 16.759 -15.248 1.00 47.81 114 GLY A N 1
ATOM 894 C CA . GLY A 1 114 ? -5.466 15.627 -14.328 1.00 47.81 114 GLY A CA 1
ATOM 895 C C . GLY A 1 114 ? -5.240 16.015 -12.860 1.00 47.81 114 GLY A C 1
ATOM 896 O O . GLY A 1 114 ? -4.761 15.210 -12.070 1.00 47.81 114 GLY A O 1
ATOM 897 N N . MET A 1 115 ? -5.550 17.269 -12.516 1.00 45.84 115 MET A N 1
ATOM 898 C CA . MET A 1 115 ? -5.355 17.894 -11.202 1.00 45.84 115 MET A CA 1
ATOM 899 C C . MET A 1 115 ? -6.482 17.568 -10.211 1.00 45.84 115 MET A C 1
ATOM 901 O O . MET A 1 115 ? -6.769 18.353 -9.309 1.00 45.84 115 MET A O 1
ATOM 905 N N . ASP A 1 116 ? -7.132 16.417 -10.364 1.00 46.66 116 ASP A N 1
ATOM 906 C CA . ASP A 1 116 ? -8.241 16.024 -9.491 1.00 46.66 116 ASP A CA 1
ATOM 907 C C . ASP A 1 116 ? -7.738 15.324 -8.220 1.00 46.66 116 ASP A C 1
ATOM 909 O O . ASP A 1 116 ? -8.495 15.124 -7.272 1.00 46.66 116 ASP A O 1
ATOM 913 N N . SER A 1 117 ? -6.448 14.975 -8.167 1.00 46.50 117 SER A N 1
ATOM 914 C CA . SER A 1 117 ? -5.850 14.314 -7.016 1.00 46.50 117 SER A CA 1
ATOM 915 C C . SER A 1 117 ? -4.321 14.454 -7.014 1.00 46.50 117 SER A C 1
ATOM 917 O O . SER A 1 117 ? -3.680 14.114 -8.011 1.00 46.50 117 SER A O 1
ATOM 919 N N . PRO A 1 118 ? -3.684 14.885 -5.904 1.00 46.09 118 PRO A N 1
ATOM 920 C CA . PRO A 1 118 ? -2.221 14.972 -5.797 1.00 46.09 118 PRO A CA 1
ATOM 921 C C . PRO A 1 118 ? -1.512 13.608 -5.914 1.00 46.09 118 PRO A C 1
ATOM 923 O O . PRO A 1 118 ? -0.290 13.546 -5.904 1.00 46.09 118 PRO A O 1
ATOM 926 N N . TYR A 1 119 ? -2.253 12.504 -6.031 1.00 49.59 119 TYR A N 1
ATOM 927 C CA . TYR A 1 119 ? -1.705 11.151 -6.084 1.00 49.59 119 TYR A CA 1
ATOM 928 C C . TYR A 1 119 ? -1.402 10.655 -7.506 1.00 49.59 119 TYR A C 1
ATOM 930 O O . TYR A 1 119 ? -0.870 9.561 -7.663 1.00 49.59 119 TYR A O 1
ATOM 938 N N . GLN A 1 120 ? -1.688 11.428 -8.555 1.00 42.16 120 GLN A N 1
ATOM 939 C CA . GLN A 1 120 ? -1.708 10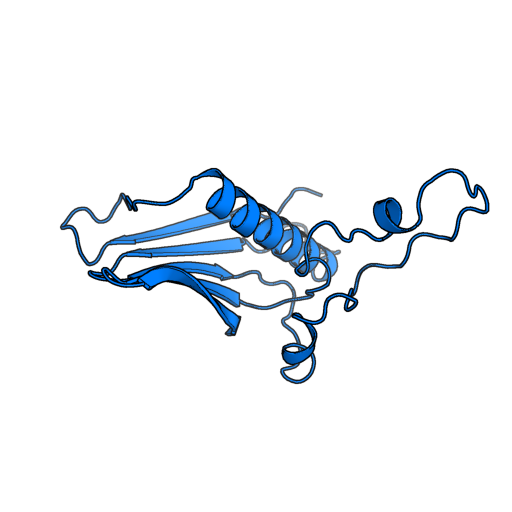.938 -9.945 1.00 42.16 120 GLN A CA 1
ATOM 940 C C . GLN A 1 120 ? -0.319 10.710 -10.591 1.00 42.16 120 GLN A C 1
ATOM 942 O O . GLN A 1 120 ? -0.219 10.342 -11.763 1.00 42.16 120 GLN A O 1
ATOM 947 N N . GLY A 1 121 ? 0.767 10.924 -9.841 1.00 41.16 121 GLY A N 1
ATOM 948 C CA . GLY A 1 121 ? 2.153 10.862 -10.317 1.00 41.16 121 GLY A CA 1
ATOM 949 C C . GLY A 1 121 ? 2.989 9.682 -9.836 1.00 41.16 121 GLY A C 1
ATOM 950 O O . GLY A 1 121 ? 4.194 9.651 -10.075 1.00 41.16 121 GLY A O 1
ATOM 951 N N . CYS A 1 122 ? 2.402 8.729 -9.123 1.00 45.56 122 CYS A N 1
ATOM 952 C CA . CYS A 1 122 ? 3.196 7.733 -8.426 1.00 45.56 122 CYS A CA 1
ATOM 953 C C . CYS A 1 122 ? 3.347 6.454 -9.240 1.00 45.56 122 CYS A C 1
ATOM 955 O O . CY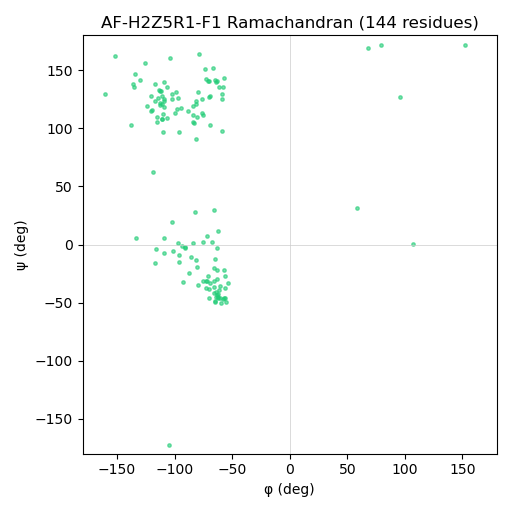S A 1 122 ? 2.519 5.549 -9.174 1.00 45.56 122 CYS A O 1
ATOM 957 N N . THR A 1 123 ? 4.469 6.336 -9.945 1.00 49.75 123 THR A N 1
ATOM 958 C CA . THR A 1 123 ? 5.044 5.013 -10.139 1.00 49.75 123 THR A CA 1
ATOM 959 C C . THR A 1 123 ? 5.568 4.576 -8.764 1.00 49.75 123 THR A C 1
ATOM 961 O O . THR A 1 123 ? 6.635 5.033 -8.370 1.00 49.75 123 THR A O 1
ATOM 964 N N . LEU A 1 124 ? 4.826 3.690 -8.082 1.00 53.22 124 LEU A N 1
ATOM 965 C CA . LEU A 1 124 ? 5.366 2.488 -7.424 1.00 53.22 124 LEU A CA 1
ATOM 966 C C . LEU A 1 124 ? 5.731 2.457 -5.928 1.00 53.22 124 LEU A C 1
ATOM 968 O O . LEU A 1 124 ? 6.612 3.179 -5.471 1.00 53.22 124 LEU A O 1
ATOM 972 N N . GLY A 1 125 ? 5.182 1.459 -5.220 1.00 51.97 125 GLY A N 1
ATOM 973 C CA . GLY A 1 125 ? 5.600 1.024 -3.880 1.00 51.97 125 GLY A CA 1
ATOM 974 C C . GLY A 1 125 ? 4.460 0.399 -3.070 1.00 51.97 125 GLY A C 1
ATOM 975 O O . GLY A 1 125 ? 3.303 0.459 -3.468 1.00 51.97 125 GLY A O 1
ATOM 976 N N . THR A 1 126 ? 4.754 -0.187 -1.905 1.00 52.06 126 THR A N 1
ATOM 977 C CA . THR A 1 126 ? 3.682 -0.618 -0.997 1.00 52.06 126 THR A CA 1
ATOM 978 C C . THR A 1 126 ? 3.107 0.610 -0.287 1.00 52.06 126 THR A C 1
ATOM 980 O O . THR A 1 126 ? 3.774 1.260 0.518 1.00 52.06 126 THR A O 1
ATOM 983 N N . TRP A 1 127 ? 1.853 0.938 -0.583 1.00 62.88 127 TRP A N 1
ATOM 984 C CA . TRP A 1 127 ? 1.112 2.042 0.018 1.00 62.88 127 TRP A CA 1
ATOM 985 C C . TRP A 1 127 ? 0.551 1.597 1.364 1.00 62.88 127 TRP A C 1
ATOM 987 O O . TRP A 1 127 ? -0.231 0.655 1.415 1.00 62.88 127 TRP A O 1
ATOM 997 N N . VAL A 1 128 ? 0.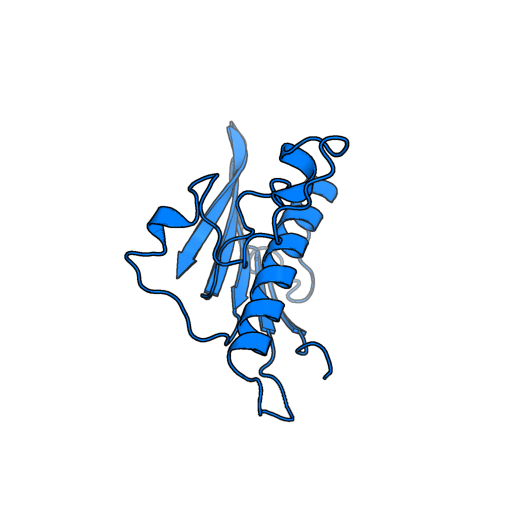896 2.267 2.463 1.00 63.75 128 VAL A N 1
ATOM 998 C CA . VAL A 1 128 ? 0.273 2.011 3.769 1.00 63.75 128 VAL A CA 1
ATOM 999 C C . VAL A 1 128 ? -0.490 3.256 4.198 1.00 63.75 128 VAL A C 1
ATOM 1001 O O . VAL A 1 128 ? 0.098 4.242 4.637 1.00 63.75 128 VAL A O 1
ATOM 1004 N N . VAL A 1 129 ? -1.815 3.213 4.110 1.00 66.50 129 VAL A N 1
ATOM 1005 C CA . VAL A 1 129 ? -2.687 4.230 4.699 1.00 66.50 129 VAL A CA 1
ATOM 1006 C C . VAL A 1 129 ? -2.988 3.824 6.136 1.00 66.50 129 VAL A C 1
ATOM 1008 O O . VAL A 1 129 ? -3.636 2.808 6.363 1.00 66.50 129 VAL A O 1
ATOM 1011 N N . THR A 1 130 ? -2.545 4.598 7.123 1.00 66.62 130 THR A N 1
ATOM 1012 C CA . THR A 1 130 ? -2.877 4.359 8.534 1.00 66.62 130 THR A CA 1
ATOM 1013 C C . THR A 1 130 ? -3.822 5.439 9.035 1.00 66.62 130 THR A C 1
ATOM 1015 O O . THR A 1 130 ? -3.473 6.614 9.0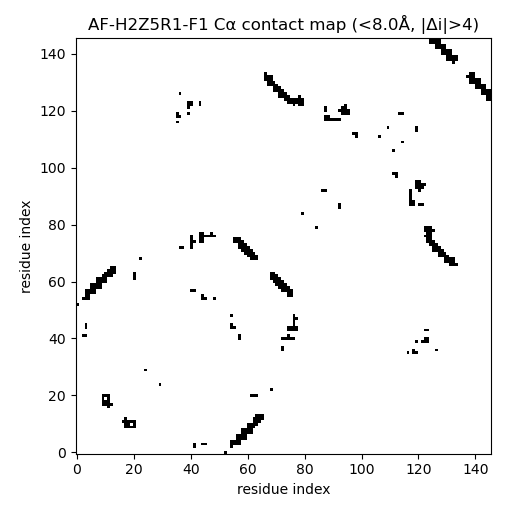76 1.00 66.62 130 THR A O 1
ATOM 1018 N N . TYR A 1 131 ? -5.018 5.044 9.453 1.00 64.56 131 TYR A N 1
ATOM 1019 C CA . TYR A 1 131 ? -5.978 5.906 10.130 1.00 64.56 131 TYR A CA 1
ATOM 1020 C C . TYR A 1 131 ? -5.802 5.740 11.637 1.00 64.56 131 TYR A C 1
ATOM 1022 O O . TYR A 1 131 ? -6.020 4.651 12.167 1.00 64.56 131 TYR A O 1
ATOM 1030 N N . ARG A 1 132 ? -5.422 6.814 12.337 1.00 64.06 132 ARG A N 1
ATOM 1031 C CA . ARG A 1 132 ? -5.410 6.824 13.807 1.00 64.06 132 ARG A CA 1
ATOM 1032 C C . ARG A 1 132 ? -6.688 7.454 14.340 1.00 64.06 132 ARG A C 1
ATOM 1034 O O . ARG A 1 132 ? -7.019 8.590 13.987 1.00 64.06 132 ARG A O 1
ATOM 1041 N N . PHE A 1 133 ? -7.396 6.740 15.210 1.00 57.97 133 PHE A N 1
ATOM 1042 C CA . PHE A 1 133 ? -8.556 7.276 15.910 1.00 57.97 133 PHE A CA 1
ATOM 1043 C C . PHE A 1 133 ? -8.095 8.049 17.141 1.00 57.97 133 PHE A C 1
ATOM 1045 O O . PHE A 1 133 ? -7.698 7.468 18.148 1.00 57.97 133 PHE A O 1
ATOM 1052 N N . ASN A 1 134 ? -8.155 9.381 17.061 1.00 52.12 134 ASN A N 1
ATOM 1053 C CA . ASN A 1 134 ? -7.792 10.255 18.169 1.00 52.12 134 ASN A CA 1
ATOM 1054 C C . ASN A 1 134 ? -9.062 10.876 18.788 1.00 52.12 134 ASN A C 1
ATOM 1056 O O . ASN A 1 134 ? -9.675 11.749 18.163 1.00 52.12 134 ASN A O 1
ATOM 1060 N N . PRO A 1 135 ? -9.475 10.478 20.011 1.00 49.16 135 PRO A N 1
ATOM 1061 C CA . PRO A 1 135 ? -10.767 10.874 20.586 1.00 49.16 135 PRO A CA 1
ATOM 1062 C C . PRO A 1 135 ? -10.913 12.380 20.868 1.00 49.16 135 PRO A C 1
ATOM 1064 O O . PRO A 1 135 ? -12.026 12.850 21.078 1.00 49.16 135 PRO A O 1
ATOM 1067 N N . TRP A 1 136 ? -9.819 13.152 20.828 1.00 52.59 136 TRP A N 1
ATOM 1068 C CA . TRP A 1 136 ? -9.811 14.593 21.125 1.00 52.59 136 TRP A CA 1
ATOM 1069 C C . TRP A 1 136 ? -9.420 15.494 19.938 1.00 52.59 136 TRP A C 1
ATOM 1071 O O . TRP A 1 136 ? -9.444 16.714 20.080 1.00 52.59 136 TRP A O 1
ATOM 1081 N N . ARG A 1 137 ? -9.042 14.932 18.775 1.00 47.50 137 ARG A N 1
ATOM 1082 C CA . ARG A 1 137 ? -8.592 15.705 17.591 1.00 47.50 137 ARG A CA 1
ATOM 1083 C C . ARG A 1 137 ? -9.200 15.278 16.247 1.00 47.50 137 ARG A C 1
ATOM 1085 O O . ARG A 1 137 ? -8.860 15.860 15.226 1.00 47.50 137 ARG A O 1
ATOM 1092 N N . GLY A 1 138 ? -10.146 14.341 16.238 1.00 55.94 138 GLY A N 1
ATOM 1093 C CA . GLY A 1 138 ? -10.698 13.801 14.993 1.00 55.94 138 GLY A CA 1
ATOM 1094 C C . GLY A 1 138 ? -9.782 12.749 14.359 1.00 55.94 138 GLY A C 1
ATOM 1095 O O . GLY A 1 138 ? -8.679 12.482 14.836 1.00 55.94 138 GLY A O 1
ATOM 1096 N N . THR A 1 139 ? -10.279 12.085 13.315 1.00 57.19 139 THR A N 1
ATOM 1097 C CA . THR A 1 139 ? -9.539 11.055 12.575 1.00 57.19 139 THR A CA 1
ATOM 1098 C C . THR A 1 139 ? -8.583 11.714 11.588 1.00 57.19 139 THR A C 1
ATOM 1100 O O . THR A 1 139 ? -9.033 12.270 10.584 1.00 57.19 139 THR A O 1
ATOM 1103 N N . GLU A 1 140 ? -7.280 11.630 11.838 1.00 60.97 140 GLU A N 1
ATOM 1104 C CA . GLU A 1 140 ? -6.263 12.096 10.892 1.00 60.97 140 GLU A CA 1
ATOM 1105 C C . GLU A 1 140 ? -5.699 10.890 10.116 1.00 60.97 140 GLU A C 1
ATOM 1107 O O . GLU A 1 140 ? -5.066 10.015 10.719 1.00 60.97 140 GLU A O 1
ATOM 1112 N N . PRO A 1 141 ? -5.946 10.782 8.795 1.00 60.34 141 PRO A N 1
ATOM 1113 C CA . PRO A 1 141 ? -5.286 9.779 7.971 1.00 60.34 141 PRO A CA 1
ATOM 1114 C C . PRO A 1 141 ? -3.806 10.133 7.801 1.00 60.34 141 PRO A C 1
ATOM 1116 O O . PRO A 1 141 ? -3.465 11.226 7.355 1.00 60.34 141 PRO A O 1
ATOM 1119 N N . MET A 1 142 ? -2.923 9.189 8.111 1.00 60.94 142 MET A N 1
ATOM 1120 C CA . MET A 1 142 ? -1.490 9.288 7.861 1.00 60.94 142 MET A CA 1
ATOM 1121 C C . MET A 1 142 ? -1.108 8.312 6.748 1.00 60.94 142 MET A C 1
ATOM 1123 O O . MET A 1 142 ? -1.171 7.094 6.921 1.00 60.94 142 MET A O 1
ATOM 1127 N N . LEU A 1 143 ? -0.711 8.848 5.593 1.00 58.62 143 LEU A N 1
ATOM 1128 C CA . LEU A 1 143 ? -0.171 8.048 4.499 1.00 58.62 143 LEU A CA 1
ATOM 1129 C C . LEU A 1 143 ? 1.324 7.823 4.733 1.00 58.62 143 LEU A C 1
ATOM 1131 O O . LEU A 1 143 ? 2.104 8.771 4.801 1.00 58.62 143 LEU A O 1
ATOM 1135 N N . THR A 1 144 ? 1.711 6.562 4.860 1.00 60.19 144 THR A N 1
ATOM 1136 C CA . THR A 1 144 ? 3.098 6.119 5.016 1.00 60.19 144 THR A CA 1
ATOM 1137 C C . THR A 1 144 ? 3.502 5.250 3.831 1.00 60.19 144 THR A C 1
ATOM 1139 O O . THR A 1 144 ? 2.731 4.403 3.380 1.00 60.19 144 THR A O 1
ATOM 1142 N N . PHE A 1 145 ? 4.718 5.450 3.330 1.00 55.62 145 PHE A N 1
ATOM 1143 C CA . PHE A 1 145 ? 5.287 4.638 2.254 1.00 55.62 145 PHE A CA 1
ATOM 1144 C C . PHE A 1 145 ? 6.359 3.713 2.816 1.00 55.62 145 PHE A C 1
ATOM 1146 O O . PHE A 1 145 ? 7.192 4.156 3.613 1.00 55.62 145 PHE A O 1
ATOM 1153 N N . THR A 1 146 ? 6.335 2.452 2.392 1.00 51.03 146 THR A N 1
ATOM 1154 C CA . THR A 1 146 ? 7.335 1.431 2.739 1.00 51.03 146 THR A CA 1
ATOM 1155 C C . THR A 1 146 ? 7.821 0.711 1.501 1.00 51.03 146 THR A C 1
ATOM 1157 O O . THR A 1 146 ? 6.956 0.374 0.658 1.00 51.03 146 THR A O 1
#

Organism: Ciona savignyi (NCBI:txid51511)

Sequence (146 aa):
MGAPEVNVHVHNVSDNNEKEVSIIYVPSHLHHICFELFKNAMRATMETHPDDIDLPKINVWITKGDSDCSIKISDAGGGASRQTTTKWFEYLYSTAPRPPRSEDARVTPLQDMGMDSPYQGCTLGTWVVTYRFNPWRGTEPMLTFT

Secondary structure (DSSP, 8-state):
-PPPPEEEEEEESSSS-TT-------HHHHHHHHHHHHHHHHHHHHHH-SS-SSPPPEEEEEEE-SSEEEEEEE--S----HHHHGGGG-TT---SPPPP--S-TTS-TTTTTTTT-TTTT-----EEEEEEEETTTEEEEEEEE-

Solvent-accessible surface area (backbone atoms only — not comparable to full-atom values): 8752 Å² total; per-residue (Å²): 135,81,79,58,51,77,46,80,45,62,44,34,73,62,47,101,46,50,84,63,85,87,79,94,70,65,65,70,61,54,50,51,55,52,50,55,52,48,55,36,37,50,50,25,30,47,72,62,44,74,86,52,91,74,60,71,56,33,40,32,39,42,37,34,47,88,54,38,41,36,44,32,42,33,41,74,30,74,50,55,59,78,81,56,58,72,44,48,76,35,78,85,43,58,72,59,82,76,71,81,83,69,88,66,88,81,62,64,75,65,79,73,63,64,73,87,45,55,68,69,28,51,64,41,46,34,42,32,41,34,36,41,62,38,99,87,76,54,76,54,76,44,80,45,82,97